Protein AF-A0A9P5TD22-F1 (afdb_monomer_lite)

InterPro domains:
  IPR005479 Carbamoyl phosphate synthase, ATP-binding domain [PF02786] (12-44)
  IPR011764 Biotin carboxylation domain [PS50979] (1-123)
  IPR050856 Biotin-dependent Carboxylase Complex [PTHR18866] (12-118)

pLDDT: mean 83.38, std 14.77, range [32.94, 96.94]

Radius of gyration: 18.78 Å; chains: 1; bounding box: 43×36×53 Å

Secondary structure (DSSP, 8-state):
--GGG---PPPP-S--TTHHHHHHHH---HHHHHHHHHTTPPPSS-GGG----S--------SEETTTTTEEP-EE-----PPPPS-SSPPPGGG-SS-PPP------S--TT-EE-SS----

Structure (mmCIF, N/CA/C/O backbone):
data_AF-A0A9P5TD22-F1
#
_entry.id   AF-A0A9P5TD22-F1
#
loop_
_atom_site.group_PDB
_atom_site.id
_atom_site.type_symbol
_atom_site.label_atom_id
_atom_site.label_alt_id
_atom_site.label_comp_id
_atom_site.label_asym_id
_atom_site.label_entity_id
_atom_site.label_seq_id
_atom_site.pdbx_PDB_ins_code
_atom_site.Cartn_x
_atom_site.Cartn_y
_atom_site.Cartn_z
_atom_site.occupancy
_atom_site.B_iso_or_equiv
_atom_site.auth_seq_id
_atom_site.auth_comp_id
_atom_site.auth_asym_id
_atom_site.auth_atom_id
_atom_site.pdbx_PDB_model_num
ATOM 1 N N . MET A 1 1 ? 6.591 -13.788 30.649 1.00 44.72 1 MET A N 1
ATOM 2 C CA . MET A 1 1 ? 7.545 -13.195 29.692 1.00 44.72 1 MET A CA 1
ATOM 3 C C . MET A 1 1 ? 7.525 -11.704 29.944 1.00 44.72 1 MET A C 1
ATOM 5 O O . MET A 1 1 ? 6.458 -11.111 29.891 1.00 44.72 1 MET A O 1
ATOM 9 N N . ASP A 1 2 ? 8.653 -11.170 30.384 1.00 54.78 2 ASP A N 1
ATOM 10 C CA . ASP A 1 2 ? 8.819 -9.796 30.846 1.00 54.78 2 ASP A CA 1
ATOM 11 C C . ASP A 1 2 ? 8.789 -8.808 29.657 1.00 54.78 2 ASP A C 1
ATOM 13 O O . ASP A 1 2 ? 9.482 -9.013 28.664 1.00 54.78 2 ASP A O 1
ATOM 17 N N . ASN A 1 3 ? 7.972 -7.751 29.741 1.00 58.41 3 ASN A N 1
ATOM 18 C CA . ASN A 1 3 ? 7.874 -6.694 28.723 1.00 58.41 3 ASN A CA 1
ATOM 19 C C . ASN A 1 3 ? 9.061 -5.698 28.782 1.00 58.41 3 ASN A C 1
ATOM 21 O O . ASN A 1 3 ? 9.158 -4.814 27.937 1.00 58.41 3 ASN A O 1
ATOM 25 N N . SER A 1 4 ? 9.974 -5.849 29.748 1.00 59.66 4 SER A N 1
ATOM 26 C CA . SER A 1 4 ? 11.145 -4.993 29.999 1.00 59.66 4 SER A CA 1
ATOM 27 C C . SER A 1 4 ? 12.271 -5.152 28.964 1.00 59.66 4 SER A C 1
ATOM 29 O O . SER A 1 4 ? 13.231 -4.388 28.969 1.00 59.66 4 SER A O 1
ATOM 31 N N . THR A 1 5 ? 12.175 -6.107 28.027 1.00 71.56 5 THR A N 1
ATOM 32 C CA . THR A 1 5 ? 13.176 -6.288 26.950 1.00 71.56 5 THR A CA 1
ATOM 33 C C . THR A 1 5 ? 12.781 -5.651 25.610 1.00 71.56 5 THR A C 1
ATOM 35 O O . THR A 1 5 ? 13.527 -5.766 24.637 1.00 71.56 5 THR A O 1
ATOM 38 N N . ARG A 1 6 ? 11.628 -4.969 25.511 1.00 74.06 6 ARG A N 1
ATOM 39 C CA . ARG A 1 6 ? 11.277 -4.221 24.292 1.00 74.06 6 ARG A CA 1
ATOM 40 C C . ARG A 1 6 ? 12.023 -2.891 24.259 1.00 74.06 6 ARG A C 1
ATOM 42 O O . ARG A 1 6 ? 11.684 -1.956 24.974 1.00 74.06 6 ARG A O 1
ATOM 49 N N . ALA A 1 7 ? 13.020 -2.796 23.385 1.00 76.19 7 ALA A N 1
ATOM 50 C CA . ALA A 1 7 ? 13.553 -1.502 22.990 1.00 76.19 7 ALA A CA 1
ATOM 51 C C . ALA A 1 7 ? 12.457 -0.712 22.253 1.00 76.19 7 ALA A C 1
ATOM 53 O O . ALA A 1 7 ? 11.775 -1.258 21.385 1.00 76.19 7 ALA A O 1
ATOM 54 N N . HIS A 1 8 ? 12.297 0.563 22.602 1.00 78.94 8 HIS A N 1
ATOM 55 C CA . HIS A 1 8 ? 11.382 1.490 21.941 1.00 78.94 8 HIS A CA 1
ATOM 56 C C . HIS A 1 8 ? 12.193 2.401 21.009 1.00 78.94 8 HIS A C 1
ATOM 58 O O . HIS A 1 8 ? 12.673 3.446 21.455 1.00 78.94 8 HIS A O 1
ATOM 64 N N . PRO A 1 9 ? 12.429 2.000 19.745 1.00 76.88 9 PRO A N 1
ATOM 65 C CA . PRO A 1 9 ? 13.059 2.878 18.766 1.00 76.88 9 PRO A CA 1
ATOM 66 C C . PRO A 1 9 ? 12.178 4.108 18.489 1.00 76.88 9 PRO A C 1
ATOM 68 O O . PRO A 1 9 ? 11.028 4.182 18.926 1.00 76.88 9 PRO A O 1
ATOM 71 N N . MET A 1 10 ? 12.732 5.090 17.774 1.00 68.25 10 MET A N 1
ATOM 72 C CA . MET A 1 10 ? 12.021 6.320 17.405 1.00 68.25 10 MET A CA 1
ATOM 73 C C . MET A 1 10 ? 10.650 6.039 16.765 1.00 68.25 10 MET A C 1
ATOM 75 O O . MET A 1 10 ? 10.491 5.093 15.995 1.00 68.25 10 MET A O 1
ATOM 79 N N . SER A 1 11 ? 9.676 6.896 17.085 1.00 83.25 11 SER A N 1
ATOM 80 C CA . SER A 1 11 ? 8.307 6.839 16.562 1.00 83.25 11 SER A CA 1
ATOM 81 C C . SER A 1 11 ? 8.167 7.615 15.247 1.00 83.25 11 SER A C 1
ATOM 83 O O . SER A 1 11 ? 8.803 8.656 15.070 1.00 83.25 11 SER A O 1
ATOM 85 N N . ASN A 1 12 ? 7.296 7.138 14.353 1.00 85.88 12 ASN A N 1
ATOM 86 C CA . ASN A 1 12 ? 6.938 7.811 13.104 1.00 85.88 12 ASN A CA 1
ATOM 87 C C . ASN A 1 12 ? 5.636 8.607 13.289 1.00 85.88 12 ASN A C 1
ATOM 89 O O . ASN A 1 12 ? 4.592 8.038 13.588 1.00 85.88 12 ASN A O 1
ATOM 93 N N . THR A 1 13 ? 5.675 9.923 13.072 1.00 85.00 13 THR A N 1
ATOM 94 C CA . THR A 1 13 ? 4.526 10.837 13.266 1.00 85.00 13 THR A CA 1
ATOM 95 C C . THR A 1 13 ? 3.737 11.093 11.977 1.00 85.00 13 THR A C 1
ATOM 97 O O . THR A 1 13 ? 3.197 12.179 11.777 1.00 85.00 13 THR A O 1
ATOM 100 N N . ARG A 1 14 ? 3.736 10.132 11.053 1.00 91.25 14 ARG A N 1
ATOM 101 C CA . ARG A 1 14 ? 3.063 10.218 9.750 1.00 91.25 14 ARG A CA 1
ATOM 102 C C . ARG A 1 14 ? 2.513 8.855 9.357 1.00 91.25 14 ARG A C 1
ATOM 104 O O . ARG A 1 14 ? 2.968 7.844 9.893 1.00 91.25 14 ARG A O 1
ATOM 111 N N . LEU A 1 15 ? 1.599 8.832 8.388 1.00 91.56 15 LEU A N 1
ATOM 112 C CA . LEU A 1 15 ? 1.168 7.579 7.775 1.00 91.56 15 LEU A CA 1
ATOM 113 C C . LEU A 1 15 ? 2.390 6.852 7.205 1.00 91.56 15 LEU A C 1
ATOM 115 O O . LEU A 1 15 ? 3.206 7.443 6.491 1.00 91.56 15 LEU A O 1
ATOM 119 N N . GLN A 1 16 ? 2.545 5.589 7.578 1.00 92.06 16 GLN A N 1
ATOM 120 C CA . GLN A 1 16 ? 3.605 4.754 7.036 1.00 92.06 16 GLN A CA 1
ATOM 121 C C . GLN A 1 16 ? 3.138 4.143 5.722 1.00 92.06 16 GLN A C 1
ATOM 123 O O . GLN A 1 16 ? 1.966 3.816 5.594 1.00 92.06 16 GLN A O 1
ATOM 128 N N . VAL A 1 17 ? 4.049 3.969 4.764 1.00 91.06 17 VAL A N 1
ATOM 129 C CA . VAL A 1 17 ? 3.718 3.427 3.433 1.00 91.06 17 VAL A CA 1
ATOM 130 C C . VAL A 1 17 ? 3.095 2.030 3.541 1.00 91.06 17 VAL A C 1
ATOM 132 O O . VAL A 1 17 ? 2.213 1.699 2.773 1.00 91.06 17 VAL A O 1
ATOM 135 N N . GLU A 1 18 ? 3.486 1.251 4.547 1.00 93.50 18 GLU A N 1
ATOM 136 C CA . GLU A 1 18 ? 2.956 -0.080 4.861 1.00 93.50 18 GLU A CA 1
ATOM 137 C C . GLU A 1 18 ? 1.568 -0.095 5.543 1.00 93.50 18 GLU A C 1
ATOM 139 O O . GLU A 1 18 ? 1.117 -1.144 6.015 1.00 93.50 18 GLU A O 1
ATOM 144 N N . HIS A 1 19 ? 0.867 1.044 5.617 1.00 92.94 19 HIS A N 1
ATOM 145 C CA . HIS A 1 19 ? -0.488 1.115 6.175 1.00 92.94 19 HIS A CA 1
ATOM 146 C C . HIS A 1 19 ? -1.511 0.156 5.528 1.00 92.94 19 HIS A C 1
ATOM 148 O O . HIS A 1 19 ? -2.332 -0.368 6.291 1.00 92.94 19 HIS A O 1
ATOM 154 N N . PRO A 1 20 ? -1.460 -0.184 4.216 1.00 92.75 20 PRO A N 1
ATOM 155 C CA . PRO A 1 20 ? -2.443 -1.076 3.601 1.00 92.75 20 PRO A CA 1
ATOM 156 C C . PRO A 1 20 ? -2.505 -2.457 4.259 1.00 92.75 20 PRO A C 1
ATOM 158 O O . PRO A 1 20 ? -3.570 -3.067 4.305 1.00 92.75 20 PRO A O 1
ATOM 161 N N . VAL A 1 21 ? -1.398 -2.954 4.827 1.00 93.19 21 VAL A N 1
ATOM 162 C CA . VAL A 1 21 ? -1.384 -4.234 5.560 1.00 93.19 21 VAL A CA 1
ATOM 163 C C . VAL A 1 21 ? -2.316 -4.183 6.769 1.00 93.19 21 VAL A C 1
ATOM 165 O O . VAL A 1 21 ? -3.074 -5.124 7.001 1.00 93.19 21 VAL A O 1
ATOM 168 N N . THR A 1 22 ? -2.280 -3.081 7.521 1.00 92.44 22 THR A N 1
ATOM 169 C CA . THR A 1 22 ? -3.148 -2.870 8.685 1.00 92.44 22 THR A CA 1
ATOM 170 C C . THR A 1 22 ? -4.602 -2.763 8.243 1.00 92.44 22 THR A C 1
ATOM 172 O O . THR A 1 22 ? -5.458 -3.458 8.783 1.00 92.44 22 THR A O 1
ATOM 175 N N . GLU A 1 23 ? -4.879 -1.961 7.217 1.00 92.12 23 GLU A N 1
ATOM 176 C CA . GLU A 1 23 ? -6.236 -1.748 6.696 1.00 92.12 23 GLU A CA 1
ATOM 177 C C . GLU A 1 23 ? -6.872 -3.042 6.176 1.00 92.12 23 GLU A C 1
ATOM 179 O O . GLU A 1 23 ? -8.064 -3.269 6.366 1.00 92.12 23 GLU A O 1
ATOM 184 N N . MET A 1 24 ? -6.079 -3.931 5.569 1.00 89.25 24 MET A N 1
ATOM 185 C CA . MET A 1 24 ? -6.547 -5.215 5.038 1.00 89.25 24 MET A CA 1
ATOM 186 C C . MET A 1 24 ? -6.914 -6.242 6.118 1.00 89.25 24 MET A C 1
ATOM 188 O O . MET A 1 24 ? -7.679 -7.159 5.823 1.00 89.25 24 MET A O 1
ATOM 192 N N . ILE A 1 25 ? -6.406 -6.107 7.350 1.00 89.00 25 ILE A N 1
ATOM 193 C CA . ILE A 1 25 ? -6.767 -6.999 8.469 1.00 89.00 25 ILE A CA 1
ATOM 194 C C . ILE A 1 25 ? -7.782 -6.373 9.430 1.00 89.00 25 ILE A C 1
ATOM 196 O O . ILE A 1 25 ? -8.527 -7.107 10.080 1.00 89.00 25 ILE A O 1
ATOM 200 N N . THR A 1 26 ? -7.823 -5.041 9.539 1.00 89.62 26 THR A N 1
ATOM 201 C CA . THR A 1 26 ? -8.757 -4.329 10.427 1.00 89.62 26 THR A CA 1
ATOM 202 C C . THR A 1 26 ? -10.024 -3.858 9.713 1.00 89.62 26 THR A C 1
ATOM 204 O O . THR A 1 26 ? -11.032 -3.602 10.367 1.00 89.62 26 THR A O 1
ATOM 207 N N . GLY A 1 27 ? -10.005 -3.737 8.383 1.00 88.31 27 GLY A N 1
ATOM 208 C CA . GLY A 1 27 ? -11.113 -3.161 7.615 1.00 88.31 27 GLY A CA 1
ATOM 209 C C . GLY A 1 27 ? -11.346 -1.679 7.889 1.00 88.31 27 GLY A C 1
ATOM 210 O O . GLY A 1 27 ? -12.448 -1.187 7.660 1.00 88.31 27 GLY A O 1
ATOM 211 N N . LEU A 1 28 ? -10.334 -0.987 8.414 1.00 89.44 28 LEU A N 1
ATOM 212 C CA . LEU A 1 28 ? -10.365 0.447 8.682 1.00 89.44 28 LEU A CA 1
ATOM 213 C C . LEU A 1 28 ? -9.641 1.196 7.565 1.00 89.44 28 LEU A C 1
ATOM 215 O O . LEU A 1 28 ? -8.632 0.706 7.066 1.00 89.44 28 LEU A O 1
ATOM 219 N N . ASP A 1 29 ? -10.125 2.385 7.219 1.00 91.25 29 ASP A N 1
ATOM 220 C CA . ASP A 1 29 ? -9.416 3.336 6.361 1.00 91.25 29 ASP A CA 1
ATOM 221 C C . ASP A 1 29 ? -8.671 4.338 7.257 1.00 91.25 29 ASP A C 1
ATOM 223 O O . ASP A 1 29 ? -9.273 5.153 7.964 1.00 91.25 29 ASP A O 1
ATOM 227 N N . LEU A 1 30 ? -7.338 4.246 7.283 1.00 91.50 30 LEU A N 1
ATOM 228 C CA . LEU A 1 30 ? -6.522 5.090 8.156 1.00 91.50 30 LEU A CA 1
ATOM 229 C C . LEU A 1 30 ? -6.379 6.513 7.612 1.00 91.50 30 LEU A C 1
ATOM 231 O O . LEU A 1 30 ? -6.135 7.430 8.397 1.00 91.50 30 LEU A O 1
ATOM 235 N N . VAL A 1 31 ? -6.544 6.712 6.303 1.00 92.62 31 VAL A N 1
ATOM 236 C CA . VAL A 1 31 ? -6.547 8.045 5.688 1.00 92.62 31 VAL A CA 1
ATOM 237 C C . VAL A 1 31 ? -7.841 8.769 6.047 1.00 92.62 31 VAL A C 1
ATOM 239 O O . VAL A 1 31 ? -7.792 9.922 6.471 1.00 92.62 31 VAL A O 1
ATOM 242 N N . GLU A 1 32 ? -8.984 8.086 5.963 1.00 91.94 32 GLU A N 1
ATOM 243 C CA . GLU A 1 32 ? -10.275 8.620 6.415 1.00 91.94 32 GLU A CA 1
ATOM 244 C C . GLU A 1 32 ? -10.196 9.059 7.883 1.00 91.94 32 GLU A C 1
ATOM 246 O O . GLU A 1 32 ? -10.520 10.198 8.214 1.00 91.94 32 GLU A O 1
ATOM 251 N N . TRP A 1 33 ? -9.661 8.209 8.765 1.00 92.75 33 TRP A N 1
ATOM 252 C CA . TRP A 1 33 ? -9.521 8.545 10.185 1.00 92.75 33 TRP A CA 1
ATOM 253 C C . TRP A 1 33 ? -8.580 9.726 10.434 1.00 92.75 33 TRP A C 1
ATOM 255 O O . TRP A 1 33 ? -8.819 10.521 11.345 1.00 92.75 33 TRP A O 1
ATOM 265 N N . GLN A 1 34 ? -7.518 9.876 9.635 1.00 93.94 34 GLN A N 1
ATOM 266 C CA . GLN A 1 34 ? -6.654 11.056 9.710 1.00 93.94 34 GLN A CA 1
ATOM 267 C C . GLN A 1 34 ? -7.414 12.338 9.371 1.00 93.94 34 GLN A C 1
ATOM 269 O O . GLN A 1 34 ? -7.219 13.346 10.053 1.00 93.94 34 GLN A O 1
ATOM 274 N N . LEU A 1 35 ? -8.285 12.304 8.360 1.00 93.88 35 LEU A N 1
ATOM 275 C CA . LEU A 1 35 ? -9.117 13.446 7.979 1.00 93.88 35 LEU A CA 1
ATOM 276 C C . LEU A 1 35 ? -10.159 13.770 9.055 1.00 93.88 35 LEU A C 1
ATOM 278 O O . LEU A 1 35 ? -10.308 14.937 9.416 1.00 93.88 35 LEU A O 1
ATOM 282 N N . GLU A 1 36 ? -10.816 12.755 9.615 1.00 94.44 36 GLU A N 1
ATOM 283 C CA . GLU A 1 36 ? -11.786 12.917 10.704 1.00 94.44 36 GLU A CA 1
ATOM 284 C C . GLU A 1 36 ? -11.150 13.569 11.940 1.00 94.44 36 GLU A C 1
ATOM 286 O O . GLU A 1 36 ? -11.641 14.577 12.455 1.00 94.44 36 GLU A O 1
ATOM 291 N N . VAL A 1 37 ? -9.996 13.062 12.379 1.00 94.12 37 VAL A N 1
ATOM 292 C CA . VAL A 1 37 ? -9.265 13.637 13.516 1.00 94.12 37 VAL A CA 1
ATOM 293 C C . VAL A 1 37 ? -8.768 15.049 13.201 1.00 94.12 37 VAL A C 1
ATOM 295 O O . VAL A 1 37 ? -8.849 15.930 14.058 1.00 94.12 37 VAL A O 1
ATOM 298 N N . ALA A 1 38 ? -8.288 15.303 11.978 1.00 94.62 38 ALA A N 1
ATOM 299 C CA . ALA A 1 38 ? -7.869 16.640 11.556 1.00 94.62 38 ALA A CA 1
ATOM 300 C C . ALA A 1 38 ? -9.033 17.648 11.544 1.00 94.62 38 ALA A C 1
ATOM 302 O O . ALA A 1 38 ? -8.816 18.833 11.799 1.00 94.62 38 ALA A O 1
ATOM 303 N N . ALA A 1 39 ? -10.261 17.182 11.306 1.00 96.94 39 ALA A N 1
ATOM 304 C CA . ALA A 1 39 ? -11.481 17.978 11.417 1.00 96.94 39 ALA A CA 1
ATOM 305 C C . ALA A 1 39 ? -11.954 18.186 12.873 1.00 96.94 39 ALA A C 1
ATOM 307 O O . ALA A 1 39 ? -12.897 18.940 13.107 1.00 96.94 39 ALA A O 1
ATOM 308 N N . GLY A 1 40 ? -11.297 17.560 13.856 1.00 96.62 40 GLY A N 1
ATOM 309 C CA . GLY A 1 40 ? -11.652 17.632 15.275 1.00 96.62 40 GLY A CA 1
ATOM 310 C C . GLY A 1 40 ? -12.724 16.629 15.707 1.00 96.62 40 GLY A C 1
ATOM 311 O O . GLY A 1 40 ? -13.220 16.725 16.833 1.00 96.62 40 GLY A O 1
ATOM 312 N N . ASN A 1 41 ? -13.081 15.673 14.847 1.00 96.31 41 ASN A N 1
ATOM 313 C CA . ASN A 1 41 ? -14.040 14.626 15.179 1.00 96.31 41 ASN A CA 1
ATOM 314 C C . ASN A 1 41 ? -13.383 13.533 16.049 1.00 96.31 41 ASN A C 1
ATOM 316 O O . ASN A 1 41 ? -12.170 13.309 15.971 1.00 96.31 41 ASN A O 1
ATOM 320 N N . PRO A 1 42 ? -14.156 12.851 16.915 1.00 93.56 42 PRO A N 1
ATOM 321 C CA . PRO A 1 42 ? -13.648 11.726 17.692 1.00 93.56 42 PRO A CA 1
ATOM 322 C C . PRO A 1 42 ? -13.387 10.503 16.802 1.00 93.56 42 PRO A C 1
ATOM 324 O O . PRO A 1 42 ? -13.976 10.357 15.733 1.00 93.56 42 PRO A O 1
ATOM 327 N N . LEU A 1 43 ? -12.549 9.580 17.283 1.00 91.69 43 LEU A N 1
ATOM 328 C CA . LEU A 1 43 ? -12.373 8.286 16.623 1.00 91.69 43 LEU A CA 1
ATOM 329 C C . LEU A 1 43 ? -13.693 7.496 16.629 1.00 91.69 43 LEU A C 1
ATOM 331 O O . LEU A 1 43 ? -14.370 7.462 17.660 1.00 91.69 43 LEU A O 1
ATOM 335 N N . PRO A 1 44 ? -14.043 6.823 15.520 1.00 86.94 44 PRO A N 1
ATOM 336 C CA . PRO A 1 44 ? -15.338 6.161 15.389 1.00 86.94 44 PRO A CA 1
ATOM 337 C C . PRO A 1 44 ? -15.435 4.841 16.166 1.00 86.94 44 PRO A C 1
ATOM 339 O O . PRO A 1 44 ? -16.541 4.348 16.366 1.00 86.94 44 PRO A O 1
ATOM 342 N N . LEU A 1 45 ? -14.306 4.263 16.597 1.00 91.25 45 LEU A N 1
ATOM 343 C CA . LEU A 1 45 ? -14.243 2.986 17.313 1.00 91.25 45 LEU A CA 1
ATOM 344 C C . LEU A 1 45 ? -13.291 3.058 18.510 1.00 91.25 45 LEU A C 1
ATOM 346 O O . LEU A 1 45 ? -12.256 3.727 18.470 1.00 91.25 45 LEU A O 1
ATOM 350 N N . SER A 1 46 ? -13.610 2.301 19.558 1.00 92.44 46 SER A N 1
ATOM 351 C CA . SER A 1 46 ? -12.698 2.022 20.666 1.00 92.44 46 SER A CA 1
ATOM 352 C C . SER A 1 46 ? -11.730 0.880 20.336 1.00 92.44 46 SER A C 1
ATOM 354 O O . SER A 1 46 ? -11.971 0.059 19.452 1.00 92.44 46 SER A O 1
ATOM 356 N N . GLN A 1 47 ? -10.639 0.769 21.101 1.00 90.69 47 GLN A N 1
ATOM 357 C CA . GLN A 1 47 ? -9.620 -0.273 20.909 1.00 90.69 47 GLN A CA 1
ATOM 358 C C . GLN A 1 47 ? -10.190 -1.703 20.926 1.00 90.69 47 GLN A C 1
ATOM 360 O O . GLN A 1 47 ? -9.683 -2.569 20.218 1.00 90.69 47 GLN A O 1
ATOM 365 N N . SER A 1 48 ? -11.220 -1.967 21.736 1.00 91.94 48 SER A N 1
ATOM 366 C CA . SER A 1 48 ? -11.861 -3.287 21.835 1.00 91.94 48 SER A CA 1
ATOM 367 C C . SER A 1 48 ? -12.737 -3.639 20.635 1.00 91.94 48 SER A C 1
ATOM 369 O O . SER A 1 48 ? -13.082 -4.804 20.461 1.00 91.94 48 SER A O 1
ATOM 371 N N . GLU A 1 49 ? -13.109 -2.647 19.829 1.00 89.25 49 GLU A N 1
ATOM 372 C CA . GLU A 1 49 ? -13.979 -2.813 18.662 1.00 89.25 49 GLU A CA 1
ATOM 373 C C . GLU A 1 49 ? -13.184 -2.999 17.363 1.00 89.25 49 GLU A C 1
ATOM 375 O O . GLU A 1 49 ? -13.769 -3.345 16.339 1.00 89.25 49 GLU A O 1
ATOM 380 N N . ILE A 1 50 ? -11.859 -2.806 17.395 1.00 89.19 50 ILE A N 1
ATOM 381 C CA . ILE A 1 50 ? -10.988 -2.985 16.230 1.00 89.19 50 ILE A CA 1
ATOM 382 C C . ILE A 1 50 ? -10.822 -4.485 15.953 1.00 89.19 50 ILE A C 1
ATOM 384 O O . ILE A 1 50 ? -10.223 -5.199 16.767 1.00 89.19 50 ILE A O 1
ATOM 388 N N . PRO A 1 51 ? -11.313 -4.993 14.811 1.00 86.19 51 PRO A N 1
ATOM 389 C CA . PRO A 1 51 ? -11.165 -6.399 14.477 1.00 86.19 51 PRO A CA 1
ATOM 390 C C . PRO A 1 51 ? -9.738 -6.694 13.984 1.00 86.19 51 PRO A C 1
ATOM 392 O O . PRO A 1 51 ? -9.023 -5.817 13.502 1.00 86.19 51 PRO A O 1
ATOM 395 N N . MET A 1 52 ? -9.337 -7.962 14.057 1.00 87.69 52 MET A N 1
ATOM 396 C CA . MET A 1 52 ? -8.123 -8.479 13.417 1.00 87.69 52 MET A CA 1
ATOM 397 C C . MET A 1 52 ? -8.490 -9.757 12.667 1.00 87.69 52 MET A C 1
ATOM 399 O O . MET A 1 52 ? 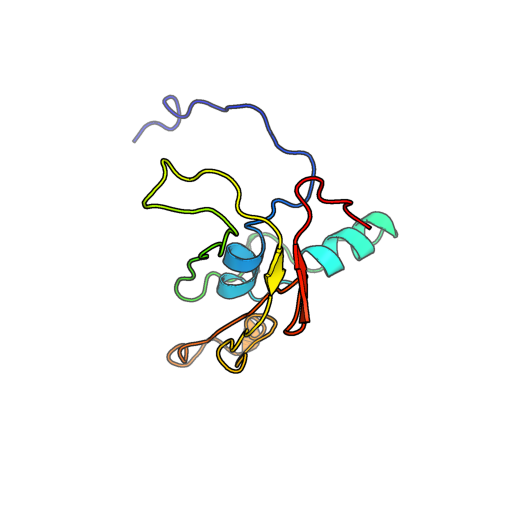-8.613 -10.827 13.265 1.00 87.69 52 MET A O 1
ATOM 403 N N . VAL A 1 53 ? -8.730 -9.633 11.365 1.00 86.56 53 VAL A N 1
ATOM 404 C CA . VAL A 1 53 ? -9.277 -10.700 10.525 1.00 86.56 53 VAL A CA 1
ATOM 405 C C . VAL A 1 53 ? -8.226 -11.171 9.524 1.00 86.56 53 VAL A C 1
ATOM 407 O O . VAL A 1 53 ? -7.831 -10.444 8.619 1.00 86.56 53 VAL A O 1
ATOM 410 N N . GLY A 1 54 ? -7.805 -12.430 9.660 1.00 87.81 54 GLY A N 1
ATOM 411 C CA . GLY A 1 54 ? -6.871 -13.064 8.729 1.00 87.81 54 GLY A CA 1
ATOM 412 C C . GLY A 1 54 ? -5.455 -12.483 8.781 1.00 87.81 54 GLY A C 1
ATOM 413 O O . GLY A 1 54 ? -4.969 -12.068 9.832 1.00 87.81 54 GLY A O 1
ATOM 414 N N . HIS A 1 55 ? -4.779 -12.511 7.633 1.00 90.44 55 HIS A N 1
ATOM 415 C CA . HIS A 1 55 ? -3.409 -12.036 7.463 1.00 90.44 55 HIS A CA 1
ATOM 416 C C . HIS A 1 55 ? -3.278 -11.280 6.145 1.00 90.44 55 HIS A C 1
ATOM 418 O O . HIS A 1 55 ? -3.907 -11.645 5.151 1.00 90.44 55 HIS A O 1
ATOM 424 N N . ALA A 1 56 ? -2.407 -10.278 6.132 1.00 91.69 56 ALA A N 1
ATOM 425 C CA . ALA A 1 56 ? -2.037 -9.534 4.941 1.00 91.69 56 ALA A CA 1
ATOM 426 C C . ALA A 1 56 ? -0.513 -9.403 4.863 1.00 91.69 56 ALA A C 1
ATOM 428 O O . ALA A 1 56 ? 0.183 -9.450 5.879 1.00 91.69 56 ALA A O 1
ATOM 429 N N . PHE A 1 57 ? -0.002 -9.239 3.648 1.00 94.81 57 PHE A N 1
ATOM 430 C CA . PHE A 1 57 ? 1.388 -8.896 3.378 1.00 94.81 57 PHE A CA 1
ATOM 431 C C . PHE A 1 57 ? 1.433 -7.878 2.239 1.00 94.81 57 PHE A C 1
ATOM 433 O O . PHE A 1 57 ? 0.530 -7.832 1.405 1.00 94.81 57 PHE A O 1
ATOM 440 N N . GLU A 1 58 ? 2.493 -7.079 2.205 1.00 95.50 58 GLU A N 1
ATOM 441 C CA . GLU A 1 58 ? 2.740 -6.085 1.163 1.00 95.50 58 GLU A CA 1
ATOM 442 C C . GLU A 1 58 ? 4.024 -6.437 0.415 1.00 95.50 58 GLU A C 1
ATOM 444 O O . GLU A 1 58 ? 5.024 -6.833 1.018 1.00 95.50 58 GLU A O 1
ATOM 449 N N . ALA A 1 59 ? 3.992 -6.271 -0.905 1.00 94.50 59 ALA A N 1
ATOM 450 C CA . ALA A 1 59 ? 5.170 -6.327 -1.754 1.00 94.50 59 ALA A CA 1
ATOM 451 C C . ALA A 1 59 ? 5.281 -5.015 -2.530 1.00 94.50 59 ALA A C 1
ATOM 453 O O . ALA A 1 59 ? 4.333 -4.593 -3.193 1.00 94.50 59 ALA A O 1
ATOM 454 N N . ARG A 1 60 ? 6.455 -4.386 -2.462 1.00 93.81 60 ARG A N 1
ATOM 455 C CA . ARG A 1 60 ? 6.754 -3.162 -3.207 1.00 93.81 60 ARG A CA 1
ATOM 456 C C . ARG A 1 60 ? 7.469 -3.517 -4.496 1.00 93.81 60 ARG A C 1
ATOM 458 O O . ARG A 1 60 ? 8.459 -4.245 -4.485 1.00 93.81 60 ARG A O 1
ATOM 465 N N . ILE A 1 61 ? 6.951 -3.001 -5.604 1.00 91.25 61 ILE A N 1
ATOM 466 C CA . ILE A 1 61 ? 7.564 -3.168 -6.918 1.00 91.25 61 ILE A CA 1
ATOM 467 C C . ILE A 1 61 ? 8.405 -1.926 -7.198 1.00 91.25 61 ILE A C 1
ATOM 469 O O . ILE A 1 61 ? 7.862 -0.845 -7.424 1.00 91.25 61 ILE A O 1
ATOM 473 N N . TYR A 1 62 ? 9.726 -2.091 -7.162 1.00 90.69 62 TYR A N 1
ATOM 474 C CA . TYR A 1 62 ? 10.690 -1.025 -7.409 1.00 90.69 62 TYR A CA 1
ATOM 475 C C . TYR A 1 62 ? 11.250 -1.094 -8.830 1.00 90.69 62 TYR A C 1
ATOM 477 O O . TYR A 1 62 ? 11.472 -2.176 -9.375 1.00 90.69 62 TYR A O 1
ATOM 485 N N . ALA A 1 63 ? 11.510 0.075 -9.417 1.00 91.00 63 ALA A N 1
ATOM 486 C CA . ALA A 1 63 ? 12.301 0.204 -10.636 1.00 91.00 63 ALA A CA 1
ATOM 487 C C . ALA A 1 63 ? 13.792 0.086 -10.283 1.00 91.00 63 ALA A C 1
ATOM 489 O O . ALA A 1 63 ? 14.544 1.048 -10.368 1.00 91.00 63 ALA A O 1
ATOM 490 N N . GLU A 1 64 ? 14.198 -1.087 -9.811 1.00 91.81 64 GLU A N 1
ATOM 491 C CA . GLU A 1 64 ? 15.574 -1.424 -9.444 1.00 91.81 64 GLU A CA 1
ATOM 492 C C . GLU A 1 64 ? 15.982 -2.685 -10.202 1.00 91.81 64 GLU A C 1
ATOM 494 O O . GLU A 1 64 ? 15.155 -3.570 -10.429 1.00 91.81 64 GLU A O 1
ATOM 499 N N . ASN A 1 65 ? 17.251 -2.786 -10.598 1.00 89.12 65 ASN A N 1
ATOM 500 C CA . ASN A 1 65 ? 17.757 -3.942 -11.335 1.00 89.12 65 ASN A CA 1
ATOM 501 C C . ASN A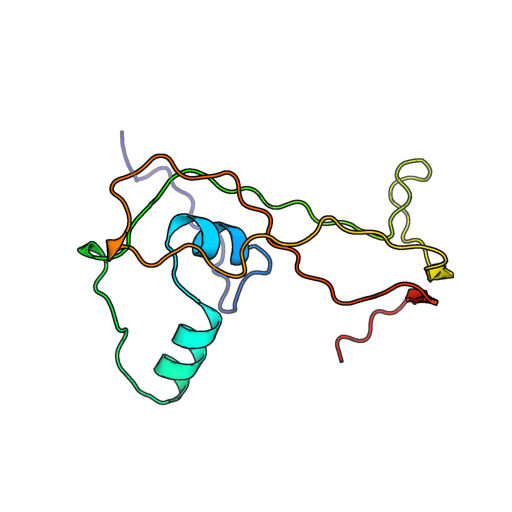 1 65 ? 18.464 -4.944 -10.400 1.00 89.12 65 ASN A C 1
ATOM 503 O O . ASN A 1 65 ? 19.625 -4.723 -10.045 1.00 89.12 65 ASN A O 1
ATOM 507 N N . PRO A 1 66 ? 17.865 -6.108 -10.073 1.00 91.69 66 PRO A N 1
ATOM 508 C CA . PRO A 1 66 ? 18.474 -7.070 -9.149 1.00 91.69 66 PRO A CA 1
ATOM 509 C C . PRO A 1 66 ? 19.758 -7.715 -9.689 1.00 91.69 66 PRO A C 1
ATOM 511 O O . PRO A 1 66 ? 20.541 -8.273 -8.927 1.00 91.69 66 PRO A O 1
ATOM 514 N N . ARG A 1 67 ? 19.983 -7.673 -11.011 1.00 93.06 67 ARG A N 1
ATOM 515 C CA . ARG A 1 67 ? 21.202 -8.199 -11.651 1.00 93.06 67 ARG A CA 1
ATOM 516 C C . ARG A 1 67 ? 22.350 -7.194 -11.651 1.00 93.06 67 ARG A C 1
ATOM 518 O O . ARG A 1 67 ? 23.463 -7.564 -12.010 1.00 93.06 67 ARG A O 1
ATOM 525 N N . ASN A 1 68 ? 22.075 -5.947 -11.285 1.00 90.25 68 ASN A N 1
ATOM 526 C CA . ASN A 1 68 ? 23.044 -4.864 -11.232 1.00 90.25 68 ASN A CA 1
ATOM 527 C C . ASN A 1 68 ? 22.972 -4.164 -9.869 1.00 90.25 68 ASN A C 1
ATOM 529 O O . ASN A 1 68 ? 22.744 -2.961 -9.802 1.00 90.25 68 ASN A O 1
ATOM 533 N N . ASP A 1 69 ? 23.095 -4.954 -8.799 1.00 93.00 69 ASP A N 1
ATOM 534 C CA . ASP A 1 69 ? 23.161 -4.487 -7.405 1.00 93.00 69 ASP A CA 1
ATOM 535 C C . ASP A 1 69 ? 22.002 -3.562 -6.984 1.00 93.00 69 ASP A C 1
ATOM 537 O O . ASP A 1 69 ? 22.193 -2.577 -6.280 1.00 93.00 69 ASP A O 1
ATOM 541 N N . PHE A 1 70 ? 20.788 -3.854 -7.472 1.00 90.50 70 PHE A N 1
ATOM 542 C CA . PHE A 1 70 ? 19.581 -3.052 -7.229 1.00 90.50 70 PHE A CA 1
ATOM 543 C C . PHE A 1 70 ? 19.730 -1.578 -7.632 1.00 90.50 70 PHE A C 1
ATOM 545 O O . PHE A 1 70 ? 19.058 -0.706 -7.086 1.00 90.50 70 PHE A O 1
ATOM 552 N N . LEU A 1 71 ? 20.583 -1.284 -8.622 1.00 90.62 71 LEU A N 1
ATOM 553 C CA . LEU A 1 71 ? 20.725 0.074 -9.135 1.00 90.62 71 LEU A CA 1
ATOM 554 C C . LEU A 1 71 ? 19.358 0.590 -9.622 1.00 90.62 71 LEU A C 1
ATOM 556 O O . LEU A 1 71 ? 18.669 -0.151 -10.339 1.00 90.62 71 LEU A O 1
ATOM 560 N N . PRO A 1 72 ? 18.982 1.840 -9.284 1.00 89.31 72 PRO A N 1
ATOM 561 C CA . PRO A 1 72 ? 17.774 2.455 -9.803 1.00 89.31 72 PRO A CA 1
ATOM 562 C C . PRO A 1 72 ? 17.774 2.440 -11.327 1.00 89.31 72 PRO A C 1
ATOM 564 O O . PRO A 1 72 ? 18.732 2.874 -11.973 1.00 89.31 72 PRO A O 1
ATOM 567 N N . ASP A 1 73 ? 16.684 1.942 -11.889 1.00 88.44 73 ASP A N 1
ATOM 568 C CA . ASP A 1 73 ? 16.437 1.914 -13.316 1.00 88.44 73 ASP A CA 1
ATOM 569 C C . ASP A 1 73 ? 15.472 3.042 -13.693 1.00 88.44 73 ASP A C 1
ATOM 571 O O . ASP A 1 73 ? 14.536 3.380 -12.964 1.00 88.44 73 ASP A O 1
ATOM 575 N N . SER A 1 74 ? 15.718 3.660 -14.841 1.00 90.25 74 SER A N 1
ATOM 576 C CA . SER A 1 74 ? 14.955 4.813 -15.312 1.00 90.25 74 SER A CA 1
ATOM 577 C C . SER A 1 74 ? 14.701 4.691 -16.802 1.00 90.25 74 SER A C 1
ATOM 579 O O . SER A 1 74 ? 15.493 4.122 -17.550 1.00 90.25 74 SER A O 1
ATOM 581 N N . GLY A 1 75 ? 13.578 5.228 -17.257 1.00 90.12 75 GLY A N 1
ATOM 582 C CA . GLY A 1 75 ? 13.154 5.038 -18.631 1.00 90.12 75 GLY A CA 1
ATOM 583 C C . GLY A 1 75 ? 11.647 4.991 -18.771 1.00 90.12 75 GLY A C 1
ATOM 584 O O . GLY A 1 75 ? 10.887 5.211 -17.829 1.00 90.12 75 GLY A O 1
ATOM 585 N N . ARG A 1 76 ? 11.208 4.707 -19.991 1.00 93.00 76 ARG A N 1
ATOM 586 C CA . ARG A 1 76 ? 9.789 4.597 -20.300 1.00 93.00 76 ARG A CA 1
ATOM 587 C C . ARG A 1 76 ? 9.273 3.216 -19.908 1.00 93.00 76 ARG A C 1
ATOM 589 O O . ARG A 1 76 ? 9.795 2.206 -20.375 1.00 93.00 76 ARG A O 1
ATOM 596 N N . LEU A 1 77 ? 8.198 3.174 -19.127 1.00 91.88 77 LEU A N 1
ATOM 597 C CA . LEU A 1 77 ? 7.498 1.945 -18.777 1.00 91.88 77 LEU A CA 1
ATOM 598 C C . LEU A 1 77 ? 6.717 1.441 -19.994 1.00 91.88 77 LEU A C 1
ATOM 600 O O . LEU A 1 77 ? 5.590 1.860 -20.247 1.00 91.88 77 LEU A O 1
ATOM 604 N N . LEU A 1 78 ? 7.336 0.574 -20.794 1.00 94.19 78 LEU A N 1
ATOM 605 C CA . LEU A 1 78 ? 6.752 0.103 -22.057 1.00 94.19 78 LEU A CA 1
ATOM 606 C C . LEU A 1 78 ? 5.504 -0.759 -21.850 1.00 94.19 78 LEU A C 1
ATOM 608 O O . LEU A 1 78 ? 4.605 -0.747 -22.688 1.00 94.19 78 LEU A O 1
ATOM 612 N N . HIS A 1 79 ? 5.453 -1.501 -20.746 1.00 93.62 79 HIS A N 1
ATOM 613 C CA . HIS A 1 79 ? 4.348 -2.385 -20.421 1.00 93.62 79 HIS A CA 1
ATOM 614 C C . HIS A 1 79 ? 4.201 -2.531 -18.906 1.00 93.62 79 HIS A C 1
ATOM 616 O O . HIS A 1 79 ? 5.177 -2.795 -18.207 1.00 93.62 79 HIS A O 1
ATOM 622 N N . LEU A 1 80 ? 2.970 -2.396 -18.422 1.00 92.25 80 LEU A N 1
ATOM 623 C CA . LEU A 1 80 ? 2.566 -2.707 -17.060 1.00 92.25 80 LEU A CA 1
ATOM 624 C C . LEU A 1 80 ? 1.202 -3.392 -17.104 1.00 92.25 80 LEU A C 1
ATOM 626 O O . LEU A 1 80 ? 0.223 -2.802 -17.565 1.00 92.25 80 LEU A O 1
ATOM 630 N N . ALA A 1 81 ? 1.144 -4.615 -16.589 1.00 94.00 81 ALA A N 1
ATOM 631 C CA . ALA A 1 81 ? -0.089 -5.359 -16.391 1.00 94.00 81 ALA A CA 1
ATOM 632 C C . ALA A 1 81 ? -0.131 -5.844 -14.943 1.00 94.00 81 ALA A C 1
ATOM 634 O O . ALA A 1 81 ? 0.591 -6.762 -14.559 1.00 94.00 81 ALA A O 1
ATOM 635 N N . ALA A 1 82 ? -0.956 -5.192 -14.134 1.00 92.06 82 ALA A N 1
ATOM 636 C CA . ALA A 1 82 ? -1.191 -5.593 -12.758 1.00 92.06 82 ALA A CA 1
ATOM 637 C C . ALA A 1 82 ? -2.419 -6.505 -12.658 1.00 92.06 82 ALA A C 1
ATOM 639 O O . ALA A 1 82 ? -3.305 -6.426 -13.515 1.00 92.06 82 ALA A O 1
ATOM 640 N N . PRO A 1 83 ? -2.491 -7.370 -11.631 1.00 92.44 83 PRO A N 1
ATOM 641 C CA . PRO A 1 83 ? -3.700 -8.140 -11.375 1.00 92.44 83 PRO A CA 1
ATOM 642 C C . PRO A 1 83 ? -4.893 -7.206 -11.152 1.00 92.44 83 PRO A C 1
ATOM 644 O O . PRO A 1 83 ? -4.743 -6.101 -10.626 1.00 92.44 83 PRO A O 1
ATOM 647 N N . ALA A 1 84 ? -6.085 -7.668 -11.527 1.00 91.19 84 ALA A N 1
ATOM 648 C CA . ALA A 1 84 ? -7.309 -6.944 -11.221 1.00 91.19 84 ALA A CA 1
ATOM 649 C C . ALA A 1 84 ? -7.479 -6.865 -9.690 1.00 91.19 84 ALA A C 1
ATOM 651 O O . ALA A 1 84 ? -7.458 -7.912 -9.034 1.00 91.19 84 ALA A O 1
ATOM 652 N N . PRO A 1 85 ? -7.631 -5.662 -9.110 1.00 90.69 85 PRO A N 1
ATOM 653 C CA . PRO A 1 85 ? -7.870 -5.529 -7.684 1.00 90.69 85 PRO A CA 1
ATOM 654 C C . PRO A 1 85 ? -9.237 -6.126 -7.346 1.00 90.69 85 PRO A C 1
ATOM 656 O O . PRO A 1 85 ? -10.217 -5.909 -8.059 1.00 90.69 85 PRO A O 1
ATOM 659 N N . THR A 1 86 ? -9.304 -6.887 -6.259 1.00 87.31 86 THR A N 1
ATOM 660 C CA . THR A 1 86 ? -10.557 -7.477 -5.769 1.00 87.31 86 THR A CA 1
ATOM 661 C C . THR A 1 86 ? -11.100 -6.746 -4.547 1.00 87.31 86 THR A C 1
ATOM 663 O O . THR A 1 86 ? -12.290 -6.849 -4.269 1.00 87.31 86 THR A O 1
ATOM 666 N N . HIS A 1 87 ? -10.261 -5.973 -3.851 1.00 72.81 87 HIS A N 1
ATOM 667 C CA . HIS A 1 87 ? -10.643 -5.137 -2.717 1.00 72.81 87 HIS A CA 1
ATOM 668 C C . HIS A 1 87 ? -9.803 -3.857 -2.671 1.00 72.81 87 HIS A C 1
ATOM 670 O O . HIS A 1 87 ? -8.627 -3.863 -3.031 1.00 72.81 87 HIS A O 1
ATOM 676 N N . VAL A 1 88 ? -10.411 -2.771 -2.187 1.00 63.66 88 VAL A N 1
ATOM 677 C CA . VAL A 1 88 ? -9.707 -1.515 -1.863 1.00 63.66 88 VAL A CA 1
ATOM 678 C C . VAL A 1 88 ? -9.485 -1.405 -0.346 1.00 63.66 88 VAL A C 1
ATOM 680 O O . VAL A 1 88 ? -8.418 -0.989 0.088 1.00 63.66 88 VAL A O 1
ATOM 683 N N . PHE A 1 89 ? -10.425 -1.915 0.458 1.00 63.94 89 PHE A N 1
ATOM 684 C CA . PHE A 1 89 ? -10.338 -2.035 1.920 1.00 63.94 89 PHE A CA 1
ATOM 685 C C . PHE A 1 89 ? -10.883 -3.397 2.375 1.00 63.94 89 PHE A C 1
ATOM 687 O O . PHE A 1 89 ? -11.661 -4.024 1.637 1.00 63.94 89 PHE A O 1
ATOM 694 N N . ALA A 1 90 ? -10.502 -3.871 3.570 1.00 56.78 90 ALA A N 1
ATOM 695 C CA . ALA A 1 90 ? -11.148 -5.061 4.128 1.00 56.78 90 ALA A CA 1
ATOM 696 C C . ALA A 1 90 ? -12.636 -4.772 4.409 1.00 56.78 90 ALA A C 1
ATOM 698 O O . ALA A 1 90 ? -12.989 -3.642 4.751 1.00 56.78 90 ALA A O 1
ATOM 699 N N . PRO A 1 91 ? -13.529 -5.765 4.261 1.00 57.88 91 PRO A N 1
ATOM 700 C CA . PRO A 1 91 ? -14.932 -5.589 4.610 1.00 57.88 91 PRO A CA 1
ATOM 701 C C . PRO A 1 91 ? -15.067 -5.210 6.097 1.00 57.88 91 PRO A C 1
ATOM 703 O O . PRO A 1 91 ? -14.339 -5.761 6.928 1.00 57.88 91 PRO A O 1
ATOM 706 N N . PRO A 1 92 ? -15.995 -4.302 6.454 1.00 56.50 92 PRO A N 1
ATOM 707 C CA . PRO A 1 92 ? -16.149 -3.841 7.827 1.00 56.50 92 PRO A CA 1
ATOM 708 C C . PRO A 1 92 ? -16.426 -5.006 8.789 1.00 56.50 92 PRO A C 1
ATOM 710 O O . PRO A 1 92 ? -17.100 -5.981 8.440 1.00 56.50 92 PRO A O 1
ATOM 713 N N . ALA A 1 93 ? -15.925 -4.862 10.022 1.00 52.84 93 ALA A N 1
ATOM 714 C CA . ALA A 1 93 ? -15.905 -5.862 11.100 1.00 52.84 93 ALA A CA 1
ATOM 715 C C . ALA A 1 93 ? -17.199 -6.687 11.256 1.00 52.84 93 ALA A C 1
ATOM 717 O O . ALA A 1 93 ? -17.159 -7.876 11.576 1.00 52.84 93 ALA A O 1
ATOM 718 N N . ALA A 1 94 ? -18.354 -6.067 11.000 1.00 52.69 94 ALA A N 1
ATOM 719 C CA . ALA A 1 94 ? -19.679 -6.659 11.157 1.00 52.69 94 ALA A CA 1
ATOM 720 C C . ALA A 1 94 ? -19.958 -7.885 10.254 1.00 52.69 94 ALA A C 1
ATOM 722 O O . ALA A 1 94 ? -20.916 -8.613 10.507 1.00 52.69 94 ALA A O 1
ATOM 723 N N . ALA A 1 95 ? -19.141 -8.153 9.227 1.00 54.16 95 ALA A N 1
ATOM 724 C CA . ALA A 1 9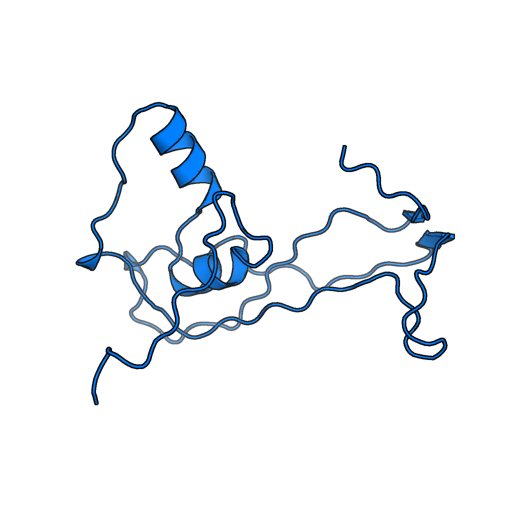5 ? -19.327 -9.279 8.301 1.00 54.16 95 ALA A CA 1
ATOM 725 C C . ALA A 1 95 ? -18.492 -10.543 8.630 1.00 54.16 95 ALA A C 1
ATOM 727 O O . ALA A 1 95 ? -18.553 -11.532 7.893 1.00 54.16 95 ALA A O 1
ATOM 728 N N . ALA A 1 96 ? -17.714 -10.543 9.721 1.00 51.47 96 ALA A N 1
ATOM 729 C CA . ALA A 1 96 ? -16.630 -11.500 9.999 1.00 51.47 96 ALA A CA 1
ATOM 730 C C . ALA A 1 96 ? -17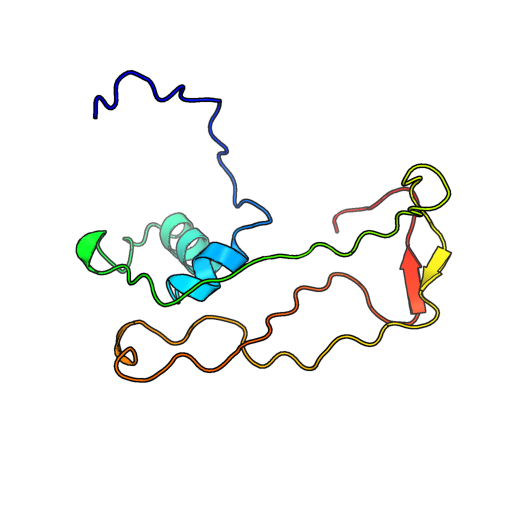.047 -12.921 10.471 1.00 51.47 96 ALA A C 1
ATOM 732 O O . ALA A 1 96 ? -16.411 -13.500 11.348 1.00 51.47 96 ALA A O 1
ATOM 733 N N . SER A 1 97 ? -18.084 -13.527 9.880 1.00 50.97 97 SER A N 1
ATOM 734 C CA . SER A 1 97 ? -18.528 -14.903 10.200 1.00 50.97 97 SER A CA 1
ATOM 735 C C . SER A 1 97 ? -18.249 -15.945 9.096 1.00 50.97 97 SER A C 1
ATOM 737 O O . SER A 1 97 ? -18.774 -17.059 9.150 1.00 50.97 97 SER A O 1
ATOM 739 N N . ARG A 1 98 ? -17.437 -15.650 8.076 1.00 53.81 98 ARG A N 1
ATOM 740 C CA . ARG A 1 98 ? -17.119 -16.604 6.994 1.00 53.81 98 ARG A CA 1
ATOM 741 C C . ARG A 1 98 ? -15.640 -16.561 6.631 1.00 53.81 98 ARG A C 1
ATOM 743 O O . ARG A 1 98 ? -14.988 -15.547 6.845 1.00 53.81 98 ARG A O 1
ATOM 750 N N . SER A 1 99 ? -15.130 -17.675 6.096 1.00 62.31 99 SER A N 1
ATOM 751 C CA . SER A 1 99 ? -13.765 -17.783 5.571 1.00 62.31 99 SER A CA 1
ATOM 752 C C . SER A 1 99 ? -13.409 -16.544 4.752 1.00 62.31 99 SER A C 1
ATOM 754 O O . SER A 1 99 ? -14.156 -16.179 3.842 1.00 62.31 99 SER A O 1
ATOM 756 N N . VAL A 1 100 ? -12.281 -15.915 5.069 1.00 69.56 100 VAL A N 1
ATOM 757 C CA . VAL A 1 100 ? -11.799 -14.745 4.334 1.00 69.56 100 VAL A CA 1
ATOM 758 C C . VAL A 1 100 ? -11.429 -15.198 2.923 1.00 69.56 100 VAL A C 1
ATOM 760 O O . VAL A 1 100 ? -10.582 -16.075 2.754 1.00 69.56 100 VAL A O 1
ATOM 763 N N . ALA A 1 101 ? -12.102 -14.649 1.913 1.00 81.06 101 ALA A N 1
ATOM 764 C CA . ALA A 1 101 ? -11.732 -14.891 0.525 1.00 81.06 101 ALA A CA 1
ATOM 765 C C . ALA A 1 101 ? -10.390 -14.198 0.228 1.00 81.06 101 ALA A C 1
ATOM 767 O O . ALA A 1 101 ? -10.152 -13.103 0.743 1.00 81.06 101 ALA A O 1
ATOM 768 N N . PRO A 1 102 ? -9.506 -14.801 -0.587 1.00 86.62 102 PRO A N 1
ATOM 769 C CA . PRO A 1 102 ? -8.261 -14.154 -0.970 1.00 86.62 102 PRO A CA 1
ATOM 770 C C . PRO A 1 102 ? -8.556 -12.847 -1.710 1.00 86.62 102 PRO A C 1
ATOM 772 O O . PRO A 1 102 ? -9.369 -12.808 -2.637 1.00 86.62 102 PRO A O 1
ATOM 775 N N . ALA A 1 103 ? -7.875 -11.786 -1.292 1.00 88.88 103 ALA A N 1
ATOM 776 C CA . ALA A 1 103 ? -8.065 -10.444 -1.807 1.00 88.88 103 ALA A CA 1
ATOM 777 C C . ALA A 1 103 ? -6.749 -9.863 -2.334 1.00 88.88 103 ALA A C 1
ATOM 779 O O . ALA A 1 103 ? -5.679 -10.146 -1.798 1.00 88.88 103 ALA A O 1
ATOM 780 N N . VAL A 1 104 ? -6.837 -9.041 -3.378 1.00 92.56 104 VAL A N 1
ATOM 781 C CA . VAL A 1 104 ? -5.712 -8.308 -3.962 1.00 92.56 104 VAL A CA 1
ATOM 782 C C . VAL A 1 104 ? -6.061 -6.825 -3.948 1.00 92.56 104 VAL A C 1
ATOM 784 O O . VAL A 1 104 ? -7.035 -6.413 -4.581 1.00 92.56 104 VAL A O 1
ATOM 787 N N . ARG A 1 105 ? -5.250 -6.038 -3.238 1.00 92.69 105 ARG A N 1
ATOM 788 C CA . ARG A 1 105 ? -5.228 -4.572 -3.296 1.00 92.69 105 ARG A CA 1
ATOM 789 C C . ARG A 1 105 ? -4.007 -4.148 -4.100 1.00 92.69 105 ARG A C 1
ATOM 791 O O . ARG A 1 105 ? -2.943 -4.752 -3.979 1.00 92.69 105 ARG A O 1
ATOM 798 N N . VAL A 1 106 ? -4.173 -3.129 -4.934 1.00 92.56 106 VAL A N 1
ATOM 799 C CA . VAL A 1 106 ? -3.114 -2.601 -5.793 1.00 92.56 106 VAL A CA 1
ATOM 800 C C . VAL A 1 106 ? -3.075 -1.089 -5.630 1.00 92.56 106 VAL A C 1
ATOM 802 O O . VAL A 1 106 ? -4.028 -0.411 -6.001 1.00 92.56 106 VAL A O 1
ATOM 805 N N . GLU A 1 107 ? -1.966 -0.574 -5.104 1.00 90.81 107 GLU A N 1
ATOM 806 C CA . GLU A 1 107 ? -1.686 0.861 -5.051 1.00 90.81 107 GLU A CA 1
ATOM 807 C C . GLU A 1 107 ? -0.607 1.201 -6.073 1.00 90.81 107 GLU A C 1
ATOM 809 O O . GLU A 1 107 ? 0.484 0.630 -6.059 1.00 90.81 107 GLU A O 1
ATOM 814 N N . GLN A 1 108 ? -0.932 2.090 -7.009 1.00 88.56 108 GLN A N 1
ATOM 815 C CA . GLN A 1 108 ? -0.068 2.418 -8.139 1.00 88.56 108 GLN A CA 1
ATOM 816 C C . GLN A 1 108 ? 0.026 3.920 -8.341 1.00 88.56 108 GLN A C 1
ATOM 818 O O . GLN A 1 108 ? -0.988 4.604 -8.428 1.00 88.56 108 GLN A O 1
ATOM 823 N N . GLY A 1 109 ? 1.258 4.409 -8.494 1.00 87.44 109 GLY A N 1
ATOM 824 C CA . GLY A 1 109 ? 1.545 5.794 -8.878 1.00 87.44 109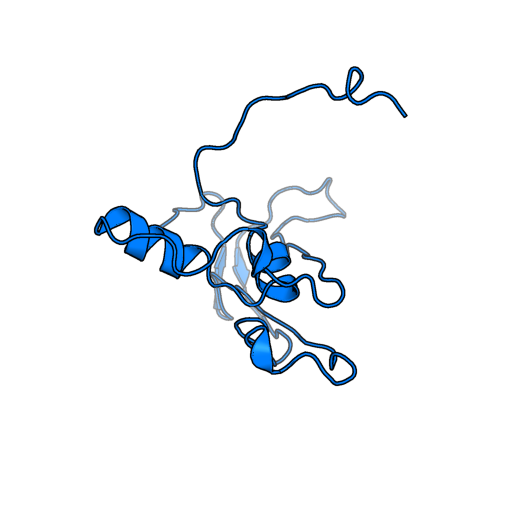 GLY A CA 1
ATOM 825 C C . GLY A 1 109 ? 1.878 5.978 -10.364 1.00 87.44 109 GLY A C 1
ATOM 826 O O . GLY A 1 109 ? 2.149 7.093 -10.793 1.00 87.44 109 GLY A O 1
ATOM 827 N N . PHE A 1 110 ? 1.913 4.903 -11.157 1.00 86.88 110 PHE A N 1
ATOM 828 C CA . PHE A 1 110 ? 2.336 4.928 -12.561 1.00 86.88 110 PHE A CA 1
ATOM 829 C C . PHE A 1 110 ? 1.571 3.904 -13.406 1.00 86.88 110 PHE A C 1
ATOM 831 O O . PHE A 1 110 ? 1.043 2.922 -12.893 1.00 86.88 110 PHE A O 1
ATOM 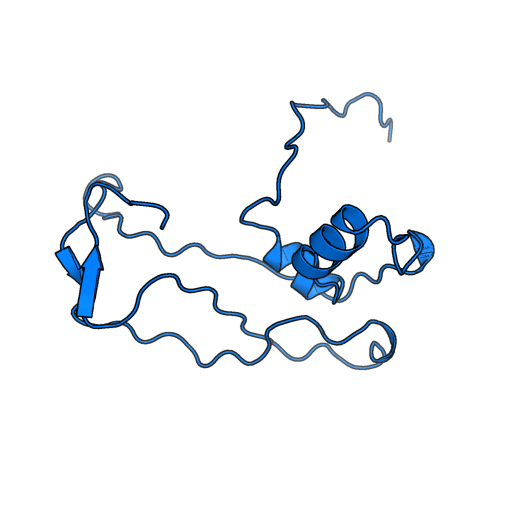838 N N . GLY A 1 111 ? 1.536 4.131 -14.722 1.00 88.38 111 GLY A N 1
ATOM 839 C CA . GLY A 1 111 ? 0.852 3.278 -15.696 1.00 88.38 111 GLY A CA 1
ATOM 840 C C . GLY A 1 111 ? 1.697 3.007 -16.941 1.00 88.38 111 GLY A C 1
ATOM 841 O O . GLY A 1 111 ? 2.772 3.583 -17.120 1.00 88.38 111 GLY A O 1
ATOM 842 N N . THR A 1 112 ? 1.203 2.141 -17.831 1.00 90.94 112 THR A N 1
ATOM 843 C CA . THR A 1 112 ? 1.859 1.885 -19.126 1.00 90.94 112 THR A CA 1
ATOM 844 C C . THR A 1 112 ? 2.082 3.199 -19.881 1.00 90.94 112 THR A C 1
ATOM 846 O O . THR A 1 112 ? 1.170 4.006 -20.040 1.00 90.94 112 THR A O 1
ATOM 849 N N . GLY A 1 113 ? 3.305 3.406 -20.362 1.00 91.25 113 GLY A N 1
ATOM 850 C CA . GLY A 1 113 ? 3.741 4.611 -21.057 1.00 91.25 113 GLY A CA 1
ATOM 851 C C . GLY A 1 113 ? 4.330 5.698 -20.155 1.00 91.25 113 GLY A C 1
ATOM 852 O O . GLY A 1 113 ? 4.904 6.638 -20.705 1.00 91.25 113 GLY A O 1
ATOM 853 N N . ALA A 1 114 ? 4.240 5.569 -18.825 1.00 90.75 114 ALA A N 1
ATOM 854 C CA . ALA A 1 114 ? 4.827 6.518 -17.881 1.00 90.75 114 ALA A CA 1
ATOM 855 C C . ALA A 1 114 ? 6.357 6.585 -18.007 1.00 90.75 114 ALA A C 1
ATOM 857 O O . ALA A 1 114 ? 7.015 5.595 -18.332 1.00 90.75 114 ALA A O 1
ATOM 858 N N . GLN A 1 115 ? 6.926 7.757 -17.731 1.00 90.94 115 GLN A N 1
ATOM 859 C CA . GLN A 1 115 ? 8.369 7.940 -17.634 1.00 90.94 115 GLN A CA 1
ATOM 860 C C . GLN A 1 115 ? 8.793 7.781 -16.174 1.00 90.94 115 GLN A C 1
ATOM 862 O O . GLN A 1 115 ? 8.404 8.580 -15.326 1.00 90.94 115 GLN A O 1
ATOM 867 N N . ILE A 1 116 ? 9.621 6.780 -15.892 1.00 88.62 116 ILE A N 1
ATOM 868 C CA . ILE A 1 116 ? 10.299 6.640 -14.607 1.00 88.62 116 ILE A CA 1
ATOM 869 C C . ILE A 1 116 ? 11.568 7.490 -14.673 1.00 88.62 116 ILE A C 1
ATOM 871 O O . ILE A 1 116 ? 12.469 7.228 -15.474 1.00 88.62 116 ILE A O 1
ATOM 875 N N . GLY A 1 117 ? 11.588 8.576 -13.906 1.00 82.81 117 GLY A N 1
ATOM 876 C CA . GLY A 1 117 ? 12.742 9.462 -13.785 1.00 82.81 117 GLY A CA 1
ATOM 877 C C . GLY A 1 117 ? 13.709 8.991 -12.700 1.00 82.81 117 GLY A C 1
ATOM 878 O O . GLY A 1 117 ? 13.312 8.313 -11.760 1.00 82.81 117 GLY A O 1
ATOM 879 N N . VAL A 1 118 ? 14.974 9.407 -12.806 1.00 74.00 118 VAL A N 1
ATOM 880 C CA . VAL A 1 118 ? 15.985 9.214 -11.743 1.00 74.00 118 VAL A CA 1
ATOM 881 C C . VAL A 1 118 ? 15.666 10.080 -10.516 1.00 74.00 118 VAL A C 1
ATOM 883 O O . VAL A 1 118 ? 16.002 9.736 -9.388 1.00 74.00 118 VAL A O 1
ATOM 886 N N . PHE A 1 119 ? 14.984 11.203 -10.744 1.00 74.12 119 PHE A N 1
ATOM 887 C CA . PHE A 1 119 ? 14.415 12.043 -9.702 1.00 74.12 119 PHE A CA 1
ATOM 888 C C . PHE A 1 119 ? 12.912 11.793 -9.655 1.00 74.12 119 PHE A C 1
ATOM 890 O O . PHE A 1 119 ? 12.186 12.156 -10.581 1.00 74.12 119 PHE A O 1
ATOM 897 N N . SER A 1 120 ? 12.440 11.175 -8.583 1.00 63.06 120 SER A N 1
ATOM 898 C CA . SER A 1 120 ? 11.018 11.116 -8.278 1.00 63.06 120 SER A CA 1
ATOM 899 C C . SER A 1 120 ? 10.589 12.474 -7.721 1.00 63.06 120 SER A C 1
ATOM 901 O O . SER A 1 120 ? 10.985 12.870 -6.627 1.00 63.06 120 SER A O 1
ATOM 903 N N . THR A 1 121 ? 9.781 13.218 -8.477 1.00 39.44 121 THR A N 1
ATOM 904 C CA . THR A 1 121 ? 8.965 14.281 -7.883 1.00 39.44 121 THR A CA 1
ATOM 905 C C . THR A 1 121 ? 7.751 13.595 -7.277 1.00 39.44 121 THR A C 1
ATOM 907 O O . THR A 1 121 ? 6.953 13.002 -7.996 1.00 39.44 121 THR A O 1
ATOM 910 N N . ILE A 1 122 ? 7.639 13.627 -5.952 1.00 34.78 122 ILE A N 1
ATOM 911 C CA . ILE A 1 122 ? 6.360 13.388 -5.285 1.00 34.78 122 ILE A CA 1
ATOM 912 C C . ILE A 1 122 ? 5.515 14.613 -5.656 1.00 34.78 122 ILE A C 1
ATOM 914 O O . ILE A 1 122 ? 5.748 15.692 -5.112 1.00 34.78 122 ILE A O 1
ATOM 918 N N . SER A 1 123 ? 4.681 14.501 -6.692 1.00 32.94 123 SER A N 1
ATOM 919 C CA . SER A 1 123 ? 3.649 15.503 -6.996 1.00 32.94 123 SER A CA 1
ATOM 920 C C . SER A 1 123 ? 2.405 15.236 -6.173 1.00 32.94 123 SER A C 1
ATOM 922 O O . SER A 1 123 ? 2.090 14.042 -5.976 1.00 32.94 123 SER A O 1
#

Foldseek 3Di:
DDPVPDDDPDDDPDDDPFCQFVQAQQVDDVVVQVVCVVVVHDDPDDPVQGGGHDGDDDDDDACFDVVVVRHRDWFFQQDDDDDDFPDQGHDHPVVRPDDDDDGDHDDDPDHHGDTGDPDDDPD

Sequence (123 aa):
MDNSTRAHPMSNTRLQVEHPVTEMITGLDLVEWQLEVAAGNPLPLSQSEIPMVGHAFEARIYAENPRNDFLPDSGRLLHLAAPAPTHVFAPPAAAASRSVAPAVRVEQGFGTGAQIGVFSTIS

Organism: NCBI:txid152965